Protein AF-A0A4R6CPP5-F1 (afdb_monomer_lite)

Organism: NCBI:txid47770

Sequence (104 aa):
MIRITTKSNEEYFSSDFTSLDDALGYISNLKPSDSFYVDDYFDKRAKIKKSEIKTIGLPAEEEVVNGGDIDRKLKAWPTVDTIDVNPNLIHINALRKSNKIINS

pLDDT: mean 71.39, std 24.84, range [35.28, 97.06]

Secondary structure (DSSP, 8-state):
-EEEEETT--EEEESS-SSHHHHHHHHHHS-TT-EEEEE-TTS-EEEEEGGGEEEEEPPP-----SSS--------PPPGGG----TT----------------

Foldseek 3Di:
DKWWAFPVRAIWADPPAPDLVRVCVVLVPFDQADWDWTAHPVRHIDIDGSVGTDDMGHDPPPPPPVDDDPPPPPPPPDDPVPDPCPVPPPDDDDDDDDDDDDDD

Radius of gyration: 19.12 Å; chains: 1; bounding box: 43×41×43 Å

Structure (mmCIF, N/CA/C/O backbone):
data_AF-A0A4R6CPP5-F1
#
_entry.id   AF-A0A4R6CPP5-F1
#
loop_
_atom_site.group_PDB
_atom_site.id
_atom_site.type_symbol
_atom_site.label_atom_id
_atom_site.label_alt_id
_atom_site.label_comp_id
_atom_site.label_asym_id
_atom_site.label_entity_id
_atom_site.label_seq_id
_atom_site.pdbx_PDB_ins_code
_atom_site.Cartn_x
_atom_site.Cartn_y
_atom_site.Cartn_z
_atom_site.occupancy
_atom_site.B_iso_or_equiv
_atom_site.auth_seq_id
_atom_site.auth_comp_id
_atom_site.auth_asym_id
_atom_site.auth_atom_id
_atom_site.pdbx_PDB_model_num
ATOM 1 N N . MET A 1 1 ? 7.916 -4.183 -6.717 1.00 87.06 1 MET A N 1
ATOM 2 C CA . MET A 1 1 ? 7.833 -3.953 -5.258 1.00 87.06 1 MET A CA 1
ATOM 3 C C . MET A 1 1 ? 7.102 -2.646 -5.026 1.00 87.06 1 MET A C 1
ATOM 5 O O . MET A 1 1 ? 7.403 -1.683 -5.718 1.00 87.06 1 MET A O 1
ATOM 9 N N . ILE A 1 2 ? 6.136 -2.619 -4.113 1.00 91.50 2 ILE A N 1
ATOM 10 C CA . ILE A 1 2 ? 5.358 -1.430 -3.746 1.00 91.50 2 ILE A CA 1
ATOM 11 C C . ILE A 1 2 ? 5.871 -0.905 -2.413 1.00 91.50 2 ILE A C 1
ATOM 13 O O . ILE A 1 2 ? 6.072 -1.689 -1.493 1.00 91.50 2 ILE A O 1
ATOM 17 N N . ARG A 1 3 ? 6.077 0.408 -2.308 1.00 94.19 3 ARG A N 1
ATOM 18 C CA . ARG A 1 3 ? 6.437 1.104 -1.071 1.00 94.19 3 ARG A CA 1
ATOM 19 C C . ARG A 1 3 ? 5.186 1.704 -0.440 1.00 94.19 3 ARG A C 1
ATOM 21 O O . ARG A 1 3 ? 4.383 2.347 -1.117 1.00 94.19 3 ARG A O 1
ATOM 28 N N . ILE A 1 4 ? 5.049 1.527 0.864 1.00 93.88 4 ILE A N 1
ATOM 29 C CA . ILE A 1 4 ? 3.971 2.067 1.686 1.00 93.88 4 ILE A CA 1
ATOM 30 C C . ILE A 1 4 ? 4.618 2.879 2.802 1.00 93.88 4 ILE A C 1
ATOM 32 O O . ILE A 1 4 ? 5.492 2.375 3.502 1.00 93.88 4 ILE A O 1
ATOM 36 N N . THR A 1 5 ? 4.195 4.130 2.977 1.00 94.31 5 THR A N 1
ATOM 37 C CA . THR A 1 5 ? 4.618 4.939 4.126 1.00 94.31 5 THR A CA 1
ATOM 38 C C . THR A 1 5 ? 3.467 5.123 5.093 1.00 94.31 5 THR A C 1
ATOM 40 O O . THR A 1 5 ? 2.318 5.321 4.679 1.00 94.31 5 THR A O 1
ATOM 43 N N . THR A 1 6 ? 3.757 5.064 6.387 1.00 94.44 6 THR A N 1
ATOM 44 C CA . THR A 1 6 ? 2.767 5.315 7.434 1.00 94.44 6 THR A CA 1
ATOM 45 C C . THR A 1 6 ? 2.744 6.783 7.851 1.00 94.44 6 THR A C 1
ATOM 47 O O . THR A 1 6 ? 3.615 7.590 7.517 1.00 94.44 6 THR A O 1
ATOM 50 N N . LYS A 1 7 ? 1.728 7.158 8.630 1.00 93.31 7 LYS A N 1
ATOM 51 C CA . LYS A 1 7 ? 1.620 8.483 9.259 1.00 93.31 7 LYS A CA 1
ATOM 52 C C . LYS A 1 7 ? 2.738 8.750 10.272 1.00 93.31 7 LYS A C 1
ATOM 54 O O . LYS A 1 7 ? 3.090 9.911 10.460 1.00 93.31 7 LYS A O 1
ATOM 59 N N . SER A 1 8 ? 3.315 7.701 10.867 1.00 93.25 8 SER A N 1
ATOM 60 C CA . SER A 1 8 ? 4.532 7.747 11.695 1.00 93.25 8 SER A CA 1
ATOM 61 C C . SER A 1 8 ? 5.821 7.911 10.874 1.00 93.25 8 SER A C 1
ATOM 63 O O . SER A 1 8 ? 6.891 8.036 11.459 1.00 93.25 8 SER A O 1
ATOM 65 N N . ASN A 1 9 ? 5.725 7.989 9.539 1.00 91.44 9 ASN A N 1
ATOM 66 C CA . ASN A 1 9 ? 6.845 8.014 8.593 1.00 91.44 9 ASN A CA 1
ATOM 67 C C . ASN A 1 9 ? 7.702 6.738 8.616 1.00 91.44 9 ASN A C 1
ATOM 69 O O . ASN A 1 9 ? 8.883 6.786 8.282 1.00 91.44 9 ASN A O 1
ATOM 73 N N . GLU A 1 10 ? 7.113 5.602 8.987 1.00 93.12 10 GLU A N 1
ATOM 74 C CA . GLU A 1 10 ? 7.742 4.299 8.781 1.00 93.12 10 GLU A CA 1
ATOM 75 C C . GLU A 1 10 ? 7.542 3.864 7.333 1.00 93.12 10 GLU A C 1
ATOM 77 O O . GLU A 1 10 ? 6.533 4.193 6.698 1.00 93.12 10 GLU A O 1
ATOM 82 N N . GLU A 1 11 ? 8.519 3.130 6.816 1.00 93.88 11 GLU A N 1
ATOM 83 C CA . GLU A 1 11 ? 8.520 2.636 5.449 1.00 93.88 11 GLU A CA 1
ATOM 84 C C . GLU A 1 11 ? 8.404 1.125 5.435 1.00 93.88 11 GLU A C 1
ATOM 86 O O . GLU A 1 11 ? 9.144 0.421 6.122 1.00 93.88 11 GLU A O 1
ATOM 91 N N . TYR A 1 12 ? 7.491 0.655 4.600 1.00 95.06 12 TYR A N 1
ATOM 92 C CA . TYR A 1 12 ? 7.263 -0.749 4.360 1.00 95.06 12 TYR A CA 1
ATOM 93 C C . TYR A 1 12 ? 7.209 -1.028 2.868 1.00 95.06 12 TYR A C 1
ATOM 95 O O . TYR A 1 12 ? 6.949 -0.148 2.042 1.00 95.06 12 TYR A O 1
ATOM 103 N N . PHE A 1 13 ? 7.420 -2.286 2.535 1.00 94.19 13 PHE A N 1
ATOM 104 C CA . PHE A 1 13 ? 7.499 -2.797 1.192 1.00 94.19 13 PHE A CA 1
ATOM 105 C C . PHE A 1 13 ? 6.584 -4.008 1.064 1.00 94.19 13 PHE A C 1
ATOM 107 O O . PHE A 1 13 ? 6.359 -4.758 2.010 1.00 94.19 13 PHE A O 1
ATOM 114 N N . SER A 1 14 ? 6.007 -4.182 -0.115 1.00 92.94 14 SER A N 1
ATOM 115 C CA . SER A 1 14 ? 5.228 -5.367 -0.438 1.00 92.94 14 SER A CA 1
ATOM 116 C C . SER A 1 14 ? 5.581 -5.840 -1.838 1.00 92.94 14 SER A C 1
ATOM 118 O O . SER A 1 14 ? 5.577 -5.071 -2.809 1.00 92.94 14 SER A O 1
ATOM 120 N N . SER A 1 15 ? 5.924 -7.118 -1.928 1.00 90.75 15 SER A N 1
ATOM 121 C CA . SER A 1 15 ? 6.110 -7.855 -3.175 1.00 90.75 15 SER A CA 1
ATOM 122 C C . SER A 1 15 ? 4.842 -8.603 -3.604 1.00 90.75 15 SER A C 1
ATOM 124 O O . SER A 1 15 ? 4.815 -9.129 -4.713 1.00 90.75 15 SER A O 1
ATOM 126 N N . ASP A 1 16 ? 3.788 -8.589 -2.778 1.00 90.81 16 ASP A N 1
ATOM 127 C CA . ASP A 1 16 ? 2.523 -9.292 -3.032 1.00 90.81 16 ASP A CA 1
ATOM 128 C C . ASP A 1 16 ? 1.717 -8.671 -4.185 1.00 90.81 16 ASP A C 1
ATOM 130 O O . ASP A 1 16 ? 0.879 -9.340 -4.787 1.00 90.81 16 ASP A O 1
ATOM 134 N N . PHE A 1 17 ? 1.964 -7.398 -4.507 1.00 90.75 17 PHE A N 1
ATOM 135 C CA . PHE A 1 17 ? 1.254 -6.683 -5.567 1.00 90.75 17 PHE A CA 1
ATOM 136 C C . PHE A 1 17 ? 2.011 -6.714 -6.892 1.00 90.75 17 PHE A C 1
ATOM 138 O O . PHE A 1 17 ? 3.209 -6.418 -6.963 1.00 90.75 17 PHE A O 1
ATOM 145 N N . THR A 1 18 ? 1.274 -6.995 -7.966 1.00 89.06 18 THR A N 1
ATOM 146 C CA . THR A 1 18 ? 1.821 -7.083 -9.329 1.00 89.06 18 THR A CA 1
ATOM 147 C C . THR A 1 18 ? 2.096 -5.710 -9.945 1.00 89.06 18 THR A C 1
ATOM 149 O O . THR A 1 18 ? 3.002 -5.561 -10.765 1.00 89.06 18 THR A O 1
ATOM 152 N N . SER A 1 19 ? 1.337 -4.692 -9.535 1.00 88.00 19 SER A N 1
ATOM 153 C CA . SER A 1 19 ? 1.448 -3.313 -10.010 1.00 88.00 19 SER A CA 1
ATOM 154 C C . SER A 1 19 ? 1.011 -2.313 -8.935 1.00 88.00 19 SER A C 1
ATOM 156 O O . SER A 1 19 ? 0.466 -2.681 -7.891 1.00 88.00 19 SER A O 1
ATOM 158 N N . LEU A 1 20 ? 1.246 -1.022 -9.188 1.00 90.12 20 LEU A N 1
ATOM 159 C CA . LEU A 1 20 ? 0.739 0.036 -8.314 1.00 90.12 20 LEU A CA 1
ATOM 160 C C . LEU A 1 20 ? -0.798 0.085 -8.322 1.00 90.12 20 LEU A C 1
ATOM 162 O O . LEU A 1 20 ? -1.397 0.263 -7.265 1.00 90.12 20 LEU A O 1
ATOM 166 N N . ASP A 1 21 ? -1.430 -0.123 -9.478 1.00 90.94 21 ASP A N 1
ATOM 167 C CA . ASP A 1 21 ? -2.892 -0.119 -9.605 1.00 90.94 21 ASP A CA 1
ATOM 168 C C . ASP A 1 21 ? -3.537 -1.268 -8.821 1.00 90.94 21 ASP A C 1
ATOM 170 O O . ASP A 1 21 ? -4.569 -1.075 -8.180 1.00 90.94 21 ASP A O 1
ATOM 174 N N . ASP A 1 22 ? -2.897 -2.439 -8.811 1.00 92.69 22 ASP A N 1
ATOM 175 C CA . ASP A 1 22 ? -3.300 -3.600 -8.013 1.00 92.69 22 ASP A CA 1
ATOM 176 C C . ASP A 1 22 ? -3.271 -3.273 -6.508 1.00 92.69 22 ASP A C 1
ATOM 178 O O . ASP A 1 22 ? -4.268 -3.432 -5.797 1.00 92.69 22 ASP A O 1
ATOM 182 N N . ALA A 1 23 ? -2.172 -2.675 -6.033 1.00 92.25 23 ALA A N 1
ATOM 183 C CA . ALA A 1 23 ? -2.037 -2.243 -4.642 1.00 92.25 23 ALA A CA 1
ATOM 184 C C . ALA A 1 23 ? -3.067 -1.174 -4.244 1.00 92.25 23 ALA A C 1
ATOM 186 O O . ALA A 1 23 ? -3.691 -1.266 -3.183 1.00 92.25 23 ALA A O 1
ATOM 187 N N . LEU A 1 24 ? -3.268 -0.161 -5.092 1.00 93.00 24 LEU A N 1
ATOM 188 C CA . LEU A 1 24 ? -4.260 0.889 -4.863 1.00 93.00 24 LEU A CA 1
ATOM 189 C C . LEU A 1 24 ? -5.680 0.313 -4.850 1.00 93.00 24 LEU A C 1
ATOM 191 O O . LEU A 1 24 ? -6.460 0.639 -3.953 1.00 93.00 24 LEU A O 1
ATOM 195 N N . GLY A 1 25 ? -5.999 -0.580 -5.789 1.00 94.19 25 GLY A N 1
ATOM 196 C CA . GLY A 1 25 ? -7.276 -1.282 -5.862 1.00 94.19 25 GLY A CA 1
ATOM 197 C C . GLY A 1 25 ? -7.548 -2.097 -4.601 1.00 94.19 25 GLY A C 1
ATOM 198 O O . GLY A 1 25 ? -8.593 -1.922 -3.968 1.00 94.19 25 GLY A O 1
ATOM 199 N N . TYR A 1 26 ? -6.590 -2.915 -4.167 1.00 95.00 26 TYR A N 1
ATOM 200 C CA . TYR A 1 26 ? -6.700 -3.692 -2.932 1.00 95.00 26 TYR A CA 1
ATOM 201 C C . TYR A 1 26 ? -6.915 -2.793 -1.705 1.00 95.00 26 TYR A C 1
ATOM 203 O O . TYR A 1 26 ? -7.895 -2.952 -0.973 1.00 95.00 26 TYR A O 1
ATOM 211 N N . ILE A 1 27 ? -6.053 -1.791 -1.505 1.00 94.19 27 ILE A N 1
ATOM 212 C C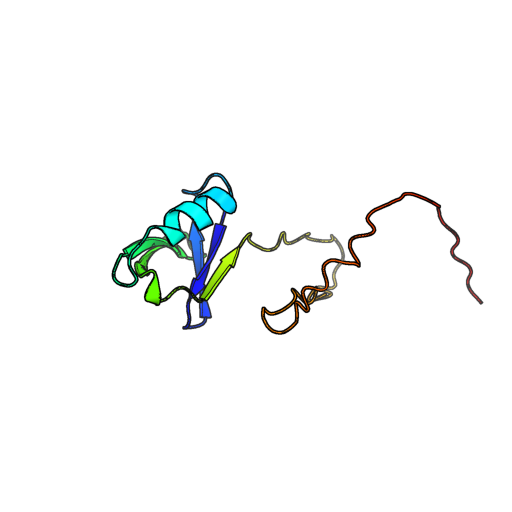A . ILE A 1 27 ? -6.111 -0.916 -0.326 1.00 94.19 27 ILE A CA 1
ATOM 213 C C . ILE A 1 27 ? -7.382 -0.056 -0.329 1.00 94.19 27 ILE A C 1
ATOM 215 O O . ILE A 1 27 ? -7.949 0.216 0.736 1.00 94.19 27 ILE A O 1
ATOM 219 N N . SER A 1 28 ? -7.888 0.347 -1.499 1.00 93.75 28 SER A N 1
ATOM 220 C CA . SER A 1 28 ? -9.140 1.107 -1.610 1.00 93.75 28 SER A CA 1
ATOM 221 C C . SER A 1 28 ? -10.340 0.342 -1.037 1.00 93.75 28 SER A C 1
ATOM 223 O O . SER A 1 28 ? -11.164 0.953 -0.354 1.00 93.75 28 SER A O 1
ATOM 225 N N . ASN A 1 29 ? -10.359 -0.988 -1.183 1.00 95.38 29 ASN A N 1
ATOM 226 C CA . ASN A 1 29 ? -11.438 -1.867 -0.723 1.00 95.38 29 ASN A CA 1
ATOM 227 C C . ASN A 1 29 ? -11.375 -2.226 0.772 1.00 95.38 29 ASN A C 1
ATOM 229 O O . ASN A 1 29 ? -12.356 -2.717 1.327 1.00 95.38 29 ASN A O 1
ATOM 233 N N . LEU A 1 30 ? -10.253 -1.967 1.448 1.00 94.00 30 LEU A N 1
ATOM 234 C CA . LEU A 1 30 ? -10.116 -2.210 2.886 1.00 94.00 30 LEU A CA 1
ATOM 235 C C . LEU A 1 30 ? -10.897 -1.176 3.719 1.00 94.00 30 LEU A C 1
ATOM 237 O O . LEU A 1 30 ? -10.953 0.013 3.386 1.00 94.00 30 LEU A O 1
ATOM 241 N N . LYS A 1 31 ? -11.448 -1.586 4.862 1.00 96.81 31 LYS A N 1
ATOM 242 C CA . LYS A 1 31 ? -11.958 -0.651 5.877 1.00 96.81 31 LYS A CA 1
ATOM 243 C C . LYS A 1 31 ? -10.786 -0.016 6.634 1.00 96.81 31 LYS A C 1
ATOM 245 O O . LYS A 1 31 ? -9.721 -0.622 6.725 1.00 96.81 31 LYS A O 1
ATOM 250 N N . PRO A 1 32 ? -10.948 1.174 7.245 1.00 95.00 32 PRO A N 1
ATOM 251 C CA . PRO A 1 32 ? -9.873 1.808 8.017 1.00 95.00 32 PRO A CA 1
ATOM 252 C C . PRO A 1 32 ? -9.288 0.924 9.132 1.00 95.00 32 PRO A C 1
ATOM 254 O O . PRO A 1 32 ? -8.097 1.013 9.413 1.00 95.00 32 PRO A O 1
ATOM 257 N N . SER A 1 33 ? -10.115 0.068 9.743 1.00 95.44 33 SER A N 1
ATOM 258 C CA . SER A 1 33 ? -9.723 -0.879 10.794 1.00 95.44 33 SER A CA 1
ATOM 259 C C . SER A 1 33 ? -8.99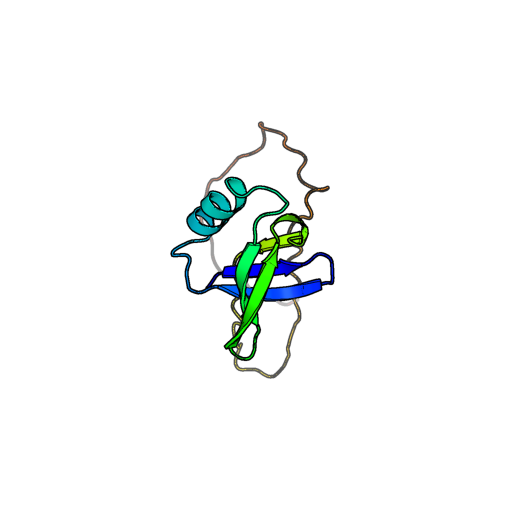8 -2.123 10.284 1.00 95.44 33 SER A C 1
ATOM 261 O O . SER A 1 33 ? -8.381 -2.824 11.088 1.00 95.44 33 SER A O 1
ATOM 263 N N . ASP A 1 34 ? -9.104 -2.426 8.990 1.00 96.81 34 ASP A N 1
ATOM 264 C CA . ASP A 1 34 ? -8.550 -3.650 8.425 1.00 96.81 34 ASP A CA 1
ATOM 265 C C . ASP A 1 34 ? -7.030 -3.558 8.373 1.00 96.81 34 ASP A C 1
ATOM 267 O O . ASP A 1 34 ? -6.451 -2.487 8.164 1.00 96.81 34 ASP A O 1
ATOM 271 N N . SER A 1 35 ? -6.385 -4.700 8.591 1.00 96.06 35 SER A N 1
ATOM 272 C CA . SER A 1 35 ? -4.933 -4.819 8.616 1.00 96.06 35 SER A CA 1
ATOM 273 C C . SER A 1 35 ? -4.448 -5.822 7.588 1.00 96.06 35 SER A C 1
ATOM 275 O O . SER A 1 35 ? -5.112 -6.826 7.337 1.00 96.06 35 SER A O 1
ATOM 277 N N . PHE A 1 36 ? -3.252 -5.593 7.071 1.00 94.44 36 PHE A N 1
ATOM 278 C CA . PHE A 1 36 ? -2.577 -6.482 6.137 1.00 94.44 36 PHE A CA 1
ATOM 279 C C . PHE A 1 36 ? -1.084 -6.531 6.459 1.00 94.44 36 PHE A C 1
ATOM 281 O O . PHE A 1 36 ? -0.590 -5.774 7.301 1.00 94.44 36 PHE A O 1
ATOM 288 N N . TYR A 1 37 ? -0.399 -7.491 5.847 1.00 94.81 37 TYR A N 1
ATOM 289 C CA . TYR A 1 37 ? 1.020 -7.704 6.068 1.00 94.81 37 TYR A CA 1
ATOM 290 C C . TYR A 1 37 ? 1.847 -6.983 5.014 1.00 94.81 37 TYR A C 1
ATOM 292 O O . TYR A 1 37 ? 1.458 -6.910 3.852 1.00 94.81 37 TYR A O 1
ATOM 300 N N . VAL A 1 38 ? 2.976 -6.463 5.464 1.00 94.94 38 VAL A N 1
ATOM 301 C CA . VAL A 1 38 ? 4.011 -5.801 4.676 1.00 94.94 38 VAL A CA 1
ATOM 302 C C . VAL A 1 38 ? 5.354 -6.157 5.301 1.00 94.94 38 VAL A C 1
ATOM 304 O O . VAL A 1 38 ? 5.387 -6.612 6.443 1.00 94.94 38 VAL A O 1
ATOM 307 N N . ASP A 1 39 ? 6.446 -5.918 4.600 1.00 94.25 39 ASP A N 1
ATOM 308 C CA . ASP A 1 39 ? 7.792 -6.150 5.111 1.00 94.25 39 ASP A CA 1
ATOM 309 C C . ASP A 1 39 ? 8.511 -4.813 5.310 1.00 94.25 39 ASP A C 1
ATOM 311 O O . ASP A 1 39 ? 8.232 -3.839 4.614 1.00 94.25 39 ASP A O 1
ATOM 315 N N . ASP A 1 40 ? 9.391 -4.711 6.301 1.00 90.69 40 ASP A N 1
ATOM 316 C CA . ASP A 1 40 ? 10.297 -3.565 6.407 1.00 90.69 40 ASP A CA 1
ATOM 317 C C . ASP A 1 40 ? 11.489 -3.712 5.441 1.00 90.69 40 ASP A C 1
ATOM 319 O O . ASP A 1 40 ? 11.582 -4.658 4.661 1.00 90.69 40 ASP A O 1
ATOM 323 N N . TYR A 1 41 ? 12.424 -2.762 5.481 1.00 83.62 41 TYR A N 1
ATOM 324 C CA . TYR A 1 41 ? 13.634 -2.806 4.650 1.00 83.62 41 TYR A CA 1
ATOM 325 C C . TYR A 1 41 ? 14.531 -4.035 4.915 1.00 83.62 41 TYR A C 1
ATOM 327 O O . TYR A 1 41 ? 15.353 -4.394 4.078 1.00 83.62 41 TYR A O 1
ATOM 335 N N . PHE A 1 42 ? 14.403 -4.668 6.083 1.00 85.69 42 PHE A N 1
ATOM 336 C CA . PHE A 1 42 ? 15.182 -5.834 6.499 1.00 85.69 42 PHE A CA 1
ATOM 337 C C . PHE A 1 42 ? 14.399 -7.146 6.334 1.00 85.69 42 PHE A C 1
ATOM 339 O O . PHE A 1 42 ? 14.705 -8.124 7.022 1.00 85.69 42 PHE A O 1
ATOM 346 N N . ASP A 1 43 ? 13.377 -7.156 5.472 1.00 84.62 43 ASP A N 1
ATOM 347 C CA . ASP A 1 43 ? 12.476 -8.286 5.225 1.00 84.62 43 ASP A CA 1
ATOM 348 C C . ASP A 1 43 ? 11.774 -8.802 6.498 1.00 84.62 43 ASP A C 1
ATOM 350 O O . ASP A 1 43 ? 11.397 -9.975 6.606 1.00 84.62 43 ASP A O 1
ATOM 354 N N . LYS A 1 44 ? 11.590 -7.939 7.509 1.00 89.50 44 LYS A N 1
ATOM 355 C CA . LYS A 1 44 ? 10.809 -8.292 8.696 1.00 89.50 44 LYS A CA 1
ATOM 356 C C . LYS A 1 44 ? 9.348 -7.983 8.459 1.00 89.50 44 LYS A C 1
ATOM 358 O O . LYS A 1 44 ? 8.945 -6.833 8.286 1.00 89.50 44 LYS A O 1
ATOM 363 N N . ARG A 1 45 ? 8.542 -9.030 8.579 1.00 93.88 45 ARG A N 1
ATOM 364 C CA . ARG A 1 45 ? 7.098 -8.946 8.423 1.00 93.88 45 ARG A CA 1
ATOM 365 C C . ARG A 1 45 ? 6.455 -8.111 9.529 1.00 93.88 45 ARG A C 1
ATOM 367 O O . ARG A 1 45 ? 6.511 -8.459 10.709 1.00 93.88 45 ARG A O 1
ATOM 374 N N . ALA A 1 46 ? 5.768 -7.055 9.124 1.00 93.56 46 ALA A N 1
ATOM 375 C CA . ALA A 1 46 ? 4.964 -6.176 9.951 1.00 93.56 46 ALA A CA 1
ATOM 376 C C . ALA A 1 46 ? 3.484 -6.259 9.554 1.00 93.56 46 ALA A C 1
ATOM 378 O O . ALA A 1 46 ? 3.118 -6.659 8.447 1.00 93.56 46 ALA A O 1
ATOM 379 N N . LYS A 1 47 ? 2.606 -5.893 10.487 1.00 95.88 47 LYS A N 1
ATOM 380 C CA . LYS A 1 47 ? 1.162 -5.809 10.260 1.00 95.88 47 LYS A CA 1
ATOM 381 C C . LYS A 1 47 ? 0.725 -4.368 10.465 1.00 95.88 47 LYS A C 1
ATOM 383 O O . LYS A 1 47 ? 0.856 -3.862 11.575 1.00 95.88 47 LYS A O 1
ATOM 388 N N . ILE A 1 48 ? 0.171 -3.750 9.425 1.00 95.88 48 ILE A N 1
ATOM 389 C CA . ILE A 1 48 ? -0.278 -2.352 9.451 1.00 95.88 48 ILE A CA 1
ATOM 390 C C . ILE A 1 48 ? -1.763 -2.251 9.102 1.00 95.88 48 ILE A C 1
ATOM 392 O O . ILE A 1 48 ? -2.289 -3.071 8.344 1.00 95.88 48 ILE A O 1
ATOM 396 N N . LYS A 1 49 ? -2.460 -1.256 9.656 1.00 97.06 49 LYS A N 1
ATOM 397 C CA . LYS A 1 49 ? -3.853 -0.932 9.317 1.00 97.06 49 LYS A CA 1
ATOM 398 C C . LYS A 1 49 ? -3.928 0.039 8.149 1.00 97.06 49 LYS A C 1
ATOM 400 O O . LYS A 1 49 ? -3.089 0.929 8.015 1.00 97.06 49 LYS A O 1
ATOM 405 N N . LYS A 1 50 ? -5.022 -0.014 7.381 1.00 96.38 50 LYS A N 1
ATOM 406 C CA . LYS A 1 50 ? -5.313 1.012 6.360 1.00 96.38 50 LYS A CA 1
ATOM 407 C C . LYS A 1 50 ? -5.280 2.425 6.947 1.00 96.38 50 LYS A C 1
ATOM 409 O O . LYS A 1 50 ? -4.765 3.338 6.311 1.00 96.38 50 LYS A O 1
ATOM 414 N N . SER A 1 51 ? -5.800 2.619 8.162 1.00 96.44 51 SER A N 1
ATOM 415 C CA . SER A 1 51 ? -5.816 3.929 8.826 1.00 96.44 51 SER A CA 1
ATOM 416 C C . SER A 1 51 ? -4.429 4.522 9.091 1.00 96.44 51 SER A C 1
ATOM 418 O O . SER A 1 51 ? -4.332 5.727 9.331 1.00 96.44 51 SER A O 1
ATOM 420 N N . GLU A 1 52 ? -3.382 3.697 9.092 1.00 96.88 52 GLU A N 1
ATOM 421 C CA . GLU A 1 52 ? -1.999 4.105 9.351 1.00 96.88 52 GLU A CA 1
ATOM 422 C C . GLU A 1 52 ? -1.282 4.551 8.076 1.00 96.88 52 GLU A C 1
ATOM 424 O O . GLU A 1 52 ? -0.296 5.275 8.172 1.00 96.88 52 GLU A O 1
ATOM 429 N N . ILE A 1 53 ? -1.795 4.188 6.895 1.00 94.12 53 ILE A N 1
ATOM 430 C CA . ILE A 1 53 ? -1.196 4.537 5.606 1.00 94.12 53 ILE A CA 1
ATOM 431 C C . ILE A 1 53 ? -1.257 6.050 5.385 1.00 94.12 53 ILE A C 1
ATOM 433 O O . ILE A 1 53 ? -2.285 6.702 5.595 1.00 94.12 53 ILE A O 1
ATOM 437 N N . LYS A 1 54 ? -0.133 6.593 4.924 1.00 94.31 54 LYS A N 1
ATOM 438 C CA . LYS A 1 54 ? 0.030 7.967 4.457 1.00 94.31 54 LYS A CA 1
ATOM 439 C C . LYS A 1 54 ? 0.198 8.008 2.942 1.00 94.31 54 LYS A C 1
ATOM 441 O O . LYS A 1 54 ? -0.533 8.744 2.288 1.00 94.31 54 LYS A O 1
ATOM 446 N N . THR A 1 55 ? 1.114 7.217 2.379 1.00 92.44 55 THR A N 1
ATOM 447 C CA . THR A 1 55 ? 1.311 7.122 0.922 1.00 92.44 55 THR A CA 1
ATOM 448 C C . THR A 1 55 ? 1.537 5.686 0.464 1.00 92.44 55 THR A C 1
ATOM 450 O O . THR A 1 55 ? 1.992 4.839 1.231 1.00 92.44 55 THR A O 1
ATOM 453 N N . ILE A 1 56 ? 1.219 5.429 -0.805 1.00 92.75 56 ILE A N 1
ATOM 454 C CA . ILE A 1 56 ? 1.490 4.179 -1.523 1.00 92.75 56 ILE A CA 1
ATOM 455 C C . ILE A 1 56 ? 2.141 4.582 -2.844 1.00 92.75 56 ILE A C 1
ATOM 457 O O . ILE A 1 56 ? 1.681 5.525 -3.489 1.00 92.75 56 ILE A O 1
ATOM 461 N N . GLY A 1 57 ? 3.207 3.903 -3.245 1.00 91.50 57 GLY A N 1
ATOM 462 C CA . 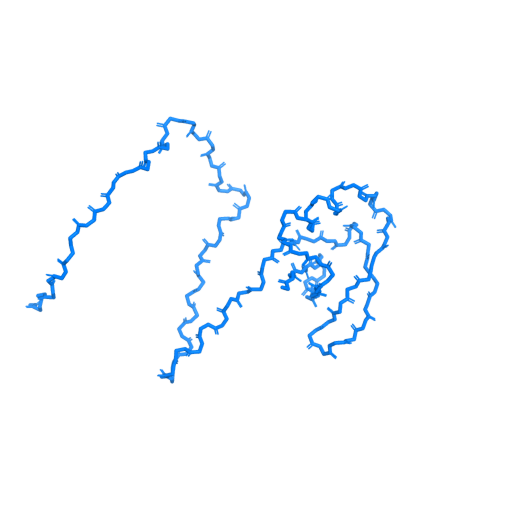GLY A 1 57 ? 3.910 4.224 -4.479 1.00 91.50 57 GLY A CA 1
ATOM 463 C C . GLY A 1 57 ? 4.922 3.164 -4.878 1.00 91.50 57 GLY A C 1
ATOM 464 O O . GLY A 1 57 ? 5.039 2.113 -4.252 1.00 91.50 57 GLY A O 1
ATOM 465 N N . LEU A 1 58 ? 5.674 3.452 -5.932 1.00 87.88 58 LEU A N 1
ATOM 466 C CA . LEU A 1 58 ? 6.847 2.664 -6.290 1.00 87.88 58 LEU A CA 1
ATOM 467 C C . LEU A 1 58 ? 8.041 3.118 -5.430 1.00 87.88 58 LEU A C 1
ATOM 469 O O . LEU A 1 58 ? 8.132 4.309 -5.105 1.00 87.88 58 LEU A O 1
ATOM 473 N N . PRO A 1 59 ? 8.950 2.210 -5.029 1.00 81.12 59 PRO A N 1
ATOM 474 C CA . PRO A 1 59 ? 10.238 2.622 -4.492 1.00 81.12 59 PRO A CA 1
ATOM 475 C C . PRO A 1 59 ? 10.937 3.487 -5.545 1.00 81.12 59 PRO A C 1
ATOM 477 O O . PRO A 1 59 ? 10.794 3.248 -6.745 1.00 81.12 59 PRO A O 1
ATOM 480 N N . ALA A 1 60 ? 11.655 4.519 -5.105 1.00 70.56 60 ALA A N 1
ATOM 481 C CA . ALA A 1 60 ? 12.504 5.256 -6.027 1.00 70.56 60 ALA A CA 1
ATOM 482 C C . ALA A 1 60 ? 13.540 4.272 -6.584 1.00 70.56 60 ALA A C 1
ATOM 484 O O . ALA A 1 60 ? 14.179 3.560 -5.810 1.00 70.56 60 ALA A O 1
ATOM 485 N N . GLU A 1 61 ? 13.677 4.207 -7.907 1.00 54.50 61 GLU A N 1
ATOM 486 C CA . GLU A 1 61 ? 14.828 3.546 -8.510 1.00 54.50 61 GLU A CA 1
ATOM 487 C C . GLU A 1 61 ? 16.065 4.340 -8.076 1.00 54.50 61 GLU A C 1
ATOM 489 O O . GLU A 1 61 ? 16.236 5.500 -8.457 1.00 54.50 61 GLU A O 1
ATOM 494 N N . GLU A 1 62 ? 16.901 3.752 -7.220 1.00 43.88 62 GLU A N 1
ATOM 495 C CA . GLU A 1 62 ? 18.263 4.239 -7.040 1.00 43.88 62 GLU A CA 1
ATOM 496 C C . GLU A 1 62 ? 19.022 3.909 -8.327 1.00 43.88 62 GLU A C 1
ATOM 498 O O . GLU A 1 62 ? 19.606 2.835 -8.473 1.00 43.88 62 GLU A O 1
ATOM 503 N N . GLU A 1 63 ? 19.002 4.823 -9.299 1.00 37.19 63 GLU A N 1
ATOM 504 C CA . GLU A 1 63 ? 20.058 4.840 -10.305 1.00 37.19 63 GLU A CA 1
ATOM 505 C C . GLU A 1 63 ? 21.361 5.132 -9.560 1.00 37.19 63 GLU A C 1
ATOM 507 O O . GLU A 1 63 ? 21.674 6.277 -9.227 1.00 37.19 63 GLU A O 1
ATOM 512 N N . VAL A 1 64 ? 22.131 4.082 -9.274 1.00 39.56 64 VAL A N 1
ATOM 513 C CA . VAL A 1 64 ? 23.537 4.225 -8.907 1.00 39.56 64 VAL A CA 1
ATOM 514 C C . VAL A 1 64 ? 24.248 4.752 -10.149 1.00 39.56 64 VAL A C 1
ATOM 516 O O . VAL A 1 64 ? 24.764 3.998 -10.975 1.00 39.56 64 VAL A O 1
ATOM 519 N N . VAL A 1 65 ? 24.245 6.074 -10.312 1.00 40.47 65 VAL A N 1
ATOM 520 C CA . VAL A 1 65 ? 25.132 6.741 -11.256 1.00 40.47 65 VAL A CA 1
ATOM 521 C C . VAL A 1 65 ? 26.535 6.508 -10.713 1.00 40.47 65 VAL A C 1
ATOM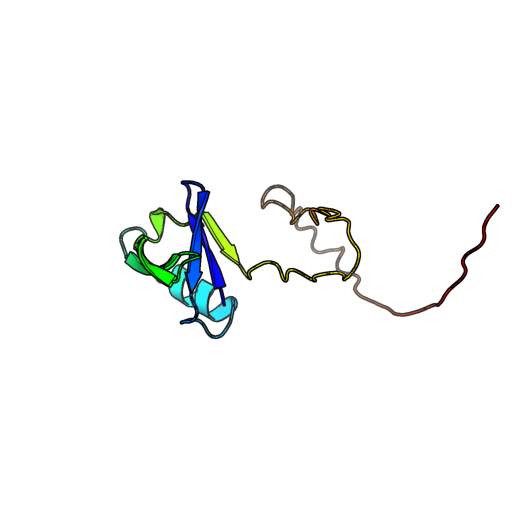 523 O O . VAL A 1 65 ? 26.935 7.072 -9.697 1.00 40.47 65 VAL A O 1
ATOM 526 N N . ASN 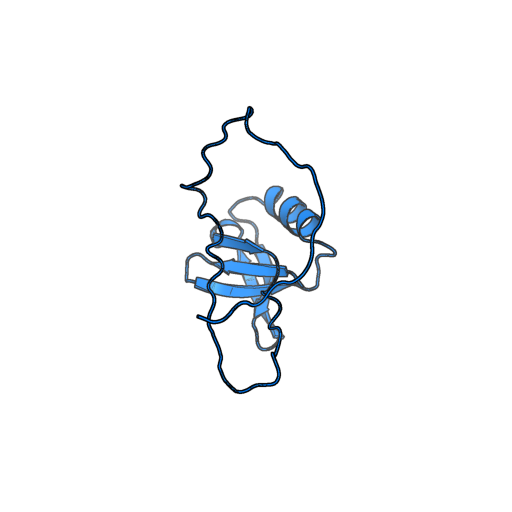A 1 66 ? 27.249 5.584 -11.349 1.00 41.00 66 ASN A N 1
ATOM 527 C CA . ASN A 1 66 ? 28.624 5.226 -11.034 1.00 41.00 66 ASN A CA 1
ATOM 528 C C . ASN A 1 66 ? 29.500 6.488 -11.159 1.00 41.00 66 ASN A C 1
ATOM 530 O O . ASN A 1 66 ? 29.944 6.835 -12.252 1.00 41.00 66 ASN A O 1
ATOM 534 N N . GLY A 1 67 ? 29.677 7.224 -10.058 1.00 42.12 67 GLY A N 1
ATOM 535 C CA . GLY A 1 67 ? 30.349 8.520 -10.095 1.00 42.12 67 GLY A CA 1
ATOM 536 C C . GLY A 1 67 ? 30.077 9.430 -8.901 1.00 42.12 67 GLY A C 1
ATOM 537 O O . GLY A 1 67 ? 29.720 10.579 -9.102 1.00 42.12 67 GLY A O 1
ATOM 538 N N . GLY A 1 68 ? 30.259 8.936 -7.675 1.00 45.16 68 GLY A N 1
ATOM 539 C CA . GLY A 1 68 ? 30.834 9.736 -6.583 1.00 45.16 68 GLY A CA 1
ATOM 540 C C . GLY A 1 68 ? 30.106 10.970 -6.032 1.00 45.16 68 GLY A C 1
ATOM 541 O O . GLY A 1 68 ? 30.653 11.543 -5.103 1.00 45.16 68 GLY A O 1
ATOM 542 N N . ASP A 1 69 ? 28.917 11.353 -6.497 1.00 41.16 69 ASP A N 1
ATOM 543 C CA . ASP A 1 69 ? 28.133 12.440 -5.896 1.00 41.16 69 ASP A CA 1
ATOM 544 C C . ASP A 1 69 ? 26.644 12.076 -5.882 1.00 41.16 69 ASP A C 1
ATOM 546 O O . ASP A 1 69 ? 25.992 11.956 -6.921 1.00 41.16 69 ASP A O 1
ATOM 550 N N . ILE A 1 70 ? 26.091 11.890 -4.679 1.00 48.94 70 ILE A N 1
ATOM 551 C CA . ILE A 1 70 ? 24.650 11.711 -4.474 1.00 48.94 70 ILE A CA 1
ATOM 552 C C . ILE A 1 70 ? 24.004 13.088 -4.627 1.00 48.94 70 ILE A C 1
ATOM 554 O O . ILE A 1 70 ? 23.708 13.780 -3.651 1.00 48.94 70 ILE A O 1
ATOM 558 N N . ASP A 1 71 ? 23.803 13.505 -5.872 1.00 42.09 71 ASP A N 1
ATOM 559 C CA . ASP A 1 71 ? 23.029 14.693 -6.193 1.00 42.09 71 ASP A CA 1
ATOM 560 C C . ASP A 1 71 ? 21.554 14.344 -5.948 1.00 42.09 71 ASP A C 1
ATOM 562 O O . ASP A 1 71 ? 20.863 13.785 -6.803 1.00 42.09 71 ASP A O 1
ATOM 566 N N . ARG A 1 72 ? 21.091 14.578 -4.711 1.00 46.00 72 ARG A N 1
ATOM 567 C CA . ARG A 1 72 ? 19.716 14.343 -4.249 1.00 46.00 72 ARG A CA 1
ATOM 568 C C . ARG A 1 72 ? 18.782 15.315 -4.976 1.00 46.00 72 ARG A C 1
ATOM 570 O O . ARG A 1 72 ? 18.232 16.241 -4.383 1.00 46.00 72 ARG A O 1
ATOM 577 N N . LYS A 1 73 ? 18.570 15.097 -6.274 1.00 43.62 73 LYS A N 1
ATOM 578 C CA . LYS A 1 73 ? 17.491 15.712 -7.037 1.00 43.62 73 LYS A CA 1
ATOM 579 C C . LYS A 1 73 ? 16.203 15.078 -6.546 1.00 43.62 73 LYS A C 1
ATOM 581 O O . LYS A 1 73 ? 15.686 14.129 -7.129 1.00 43.62 73 LYS A O 1
ATOM 586 N N . LEU A 1 74 ? 15.690 15.626 -5.444 1.00 42.91 74 LEU A N 1
ATOM 587 C CA . LEU A 1 74 ? 14.267 15.637 -5.155 1.00 42.91 74 LEU A CA 1
ATOM 588 C C . LEU A 1 74 ? 13.582 16.176 -6.414 1.00 42.91 74 LEU A C 1
ATOM 590 O O . LEU A 1 74 ? 13.397 17.380 -6.576 1.00 42.91 74 LEU A O 1
ATOM 594 N N . LYS A 1 75 ? 13.219 15.281 -7.337 1.00 41.44 75 LYS A N 1
ATOM 595 C CA . LYS A 1 75 ? 12.098 15.532 -8.231 1.00 41.44 75 LYS A CA 1
ATOM 596 C C . LYS A 1 75 ? 10.974 15.861 -7.263 1.00 41.44 75 LYS A C 1
ATOM 598 O O . LYS A 1 75 ? 10.594 15.007 -6.470 1.00 41.44 75 LYS A O 1
ATOM 603 N N . ALA A 1 76 ? 10.559 17.118 -7.209 1.00 44.88 76 ALA A N 1
ATOM 604 C CA . ALA A 1 76 ? 9.401 17.511 -6.439 1.00 44.88 76 ALA A CA 1
ATOM 605 C C . ALA A 1 76 ? 8.226 16.717 -7.017 1.00 44.88 76 ALA A C 1
ATOM 607 O O . ALA A 1 76 ? 7.745 17.014 -8.110 1.00 44.88 76 ALA A O 1
ATOM 608 N N . TRP A 1 77 ? 7.842 15.631 -6.349 1.00 48.66 77 TRP A N 1
ATOM 609 C CA . TRP A 1 77 ? 6.561 15.001 -6.619 1.00 48.66 77 TRP A CA 1
ATOM 610 C C . TRP A 1 77 ? 5.522 16.044 -6.212 1.00 48.66 77 TRP A C 1
ATOM 612 O O . TRP A 1 77 ? 5.644 16.583 -5.106 1.00 48.66 77 TRP A O 1
ATOM 622 N N . PRO A 1 78 ? 4.558 16.394 -7.078 1.00 43.41 78 PRO A N 1
ATOM 623 C CA . PRO A 1 78 ? 3.534 17.349 -6.700 1.00 43.41 78 PRO A CA 1
ATOM 624 C C . PRO A 1 78 ? 2.812 16.790 -5.473 1.00 43.41 78 PRO A C 1
ATOM 626 O O . PRO A 1 78 ? 2.239 15.700 -5.507 1.00 43.41 78 PRO A O 1
ATOM 629 N N . THR A 1 79 ? 2.904 17.502 -4.352 1.00 47.78 79 THR A N 1
ATOM 630 C CA . THR A 1 79 ? 2.042 17.243 -3.203 1.00 47.78 79 THR A CA 1
ATOM 631 C C . THR A 1 79 ? 0.605 17.528 -3.629 1.00 47.78 79 THR A C 1
ATOM 633 O O . THR A 1 79 ? 0.363 18.381 -4.486 1.00 47.78 79 THR A O 1
ATOM 636 N N . VAL A 1 80 ? -0.349 16.799 -3.050 1.00 47.19 80 VAL A N 1
ATOM 637 C CA . VAL A 1 80 ? -1.779 16.817 -3.423 1.00 47.19 80 VAL A CA 1
ATOM 638 C C . VAL A 1 80 ? -2.379 18.236 -3.454 1.00 47.19 80 VAL A C 1
ATOM 640 O O . VAL A 1 80 ? -3.322 18.480 -4.196 1.00 47.19 80 VAL A O 1
ATOM 643 N N . ASP A 1 81 ? -1.764 19.197 -2.765 1.00 45.41 81 ASP A N 1
ATOM 644 C CA . ASP A 1 81 ? -2.159 20.611 -2.748 1.00 45.41 81 ASP A CA 1
ATOM 645 C C . ASP A 1 81 ? -1.780 21.417 -4.013 1.00 45.41 81 ASP A C 1
ATOM 647 O O . ASP A 1 81 ? -2.130 22.590 -4.108 1.00 45.41 81 ASP A O 1
ATOM 651 N N . THR A 1 82 ? -1.061 20.839 -4.986 1.00 44.59 82 THR A N 1
ATOM 652 C CA . THR A 1 82 ? -0.547 21.571 -6.173 1.00 44.59 82 THR A CA 1
ATOM 653 C C . THR A 1 82 ? -1.168 21.172 -7.512 1.00 44.59 82 THR A C 1
ATOM 655 O O . THR A 1 82 ? -0.790 21.722 -8.547 1.00 44.59 82 THR A O 1
ATOM 658 N N . ILE A 1 83 ? -2.142 20.257 -7.528 1.00 44.44 83 ILE A N 1
ATOM 659 C CA . ILE A 1 83 ? -2.857 19.911 -8.763 1.00 44.44 83 ILE A CA 1
ATOM 660 C C . ILE A 1 83 ? -4.042 20.868 -8.930 1.00 44.44 83 ILE A C 1
ATOM 662 O O . ILE A 1 83 ? -5.159 20.575 -8.512 1.00 44.44 83 ILE A O 1
ATOM 666 N N . ASP A 1 84 ? -3.793 22.010 -9.570 1.00 40.59 84 ASP A N 1
ATOM 667 C CA . ASP A 1 84 ? -4.859 22.798 -10.184 1.00 40.59 84 ASP A CA 1
ATOM 668 C C . ASP A 1 84 ? -5.289 22.075 -11.469 1.00 40.59 84 ASP A C 1
ATOM 670 O O . ASP A 1 84 ? -4.603 22.093 -12.496 1.00 40.59 84 ASP A O 1
ATOM 674 N N . VAL A 1 85 ? -6.383 21.320 -11.376 1.00 43.88 85 VAL A N 1
ATOM 675 C CA . VAL A 1 85 ? -6.946 20.552 -12.490 1.00 43.88 85 VAL A CA 1
ATOM 676 C C . VAL A 1 85 ? -7.641 21.530 -13.437 1.00 43.88 85 VAL A C 1
ATOM 678 O O . VAL A 1 85 ? -8.858 21.686 -13.417 1.00 43.88 85 VAL A O 1
ATOM 681 N N . ASN A 1 86 ? -6.863 22.213 -14.278 1.00 39.34 86 ASN A N 1
ATOM 682 C CA . ASN A 1 86 ? -7.402 22.954 -15.411 1.00 39.34 86 ASN A CA 1
ATOM 683 C C . ASN A 1 86 ? -7.494 22.007 -16.625 1.00 39.34 86 ASN A C 1
ATOM 685 O O . ASN A 1 86 ? -6.467 21.685 -17.232 1.00 39.34 86 ASN A O 1
ATOM 689 N N . PRO A 1 87 ? -8.698 21.542 -17.007 1.00 48.53 87 PRO A N 1
ATOM 690 C CA . PRO A 1 87 ? -8.873 20.528 -18.048 1.00 48.53 87 PRO A CA 1
ATOM 691 C C . PRO A 1 87 ? -8.495 21.004 -19.462 1.00 48.53 87 PRO A C 1
ATOM 693 O O . PRO A 1 87 ? -8.481 20.197 -20.387 1.00 48.53 87 PRO A O 1
ATOM 696 N N . ASN A 1 88 ? -8.150 22.283 -19.650 1.00 44.88 88 ASN A N 1
ATOM 697 C CA . ASN A 1 88 ? -7.858 22.858 -20.966 1.00 44.88 88 ASN A CA 1
ATOM 698 C C . ASN A 1 88 ? -6.373 22.823 -21.386 1.00 44.88 88 ASN A C 1
ATOM 700 O O . ASN A 1 88 ? -6.053 23.296 -22.475 1.00 44.88 88 ASN A O 1
ATOM 704 N N . LEU A 1 89 ? -5.453 22.296 -20.565 1.00 45.53 89 LEU A N 1
ATOM 705 C CA . LEU A 1 89 ? -4.001 22.393 -20.817 1.00 45.53 89 LEU A CA 1
ATOM 706 C C . LEU A 1 89 ? -3.273 21.073 -21.104 1.00 45.53 89 LEU A C 1
ATOM 708 O O . LEU A 1 89 ? -2.047 21.079 -21.220 1.00 45.53 89 LEU A O 1
ATOM 712 N N . ILE A 1 90 ? -3.975 19.953 -21.305 1.00 40.72 90 ILE A N 1
ATOM 713 C CA . ILE A 1 90 ? -3.315 18.724 -21.773 1.00 40.72 90 ILE A CA 1
ATOM 714 C C . ILE A 1 90 ? -3.001 18.857 -23.273 1.00 40.72 90 ILE A C 1
ATOM 716 O O . ILE A 1 90 ? -3.701 18.331 -24.131 1.00 40.72 90 ILE A O 1
ATOM 720 N N . HIS A 1 91 ? -1.920 19.571 -23.589 1.00 37.69 91 HIS A N 1
ATOM 721 C CA . HIS A 1 91 ? -1.216 19.458 -24.862 1.00 37.69 91 HIS A CA 1
ATOM 722 C C . HIS A 1 91 ? -0.012 18.531 -24.666 1.00 37.69 91 HIS A C 1
ATOM 724 O O . HIS A 1 91 ? 1.056 18.948 -24.227 1.00 37.69 91 HIS A O 1
ATOM 730 N N . ILE A 1 92 ? -0.191 17.256 -25.011 1.00 46.28 92 ILE A N 1
ATOM 731 C CA . ILE A 1 92 ? 0.913 16.325 -25.258 1.00 46.28 92 ILE A CA 1
ATOM 732 C C . ILE A 1 92 ? 1.061 16.230 -26.772 1.00 46.28 92 ILE A C 1
ATOM 734 O O . ILE A 1 92 ? 0.185 15.676 -27.425 1.00 46.28 92 ILE A O 1
ATOM 738 N N . ASN A 1 93 ? 2.130 16.820 -27.310 1.00 35.28 93 ASN A N 1
ATOM 739 C CA . ASN A 1 93 ? 2.791 16.523 -28.593 1.00 35.28 93 ASN A CA 1
ATOM 740 C C . ASN A 1 93 ? 3.896 17.583 -28.793 1.00 35.28 93 ASN A C 1
ATOM 742 O O . ASN A 1 93 ? 3.669 18.749 -28.508 1.00 35.28 93 ASN A O 1
ATOM 746 N N . ALA A 1 94 ? 5.102 17.329 -29.294 1.00 38.88 94 ALA A N 1
ATOM 747 C CA . ALA A 1 94 ? 5.759 16.128 -29.775 1.00 38.88 94 ALA A CA 1
ATOM 748 C C . ALA A 1 94 ? 7.274 16.432 -29.906 1.00 38.88 94 ALA A C 1
ATOM 750 O O . ALA A 1 94 ? 7.662 17.553 -30.209 1.00 38.88 94 ALA A O 1
ATOM 751 N N . LEU A 1 95 ? 8.103 15.409 -29.685 1.00 42.16 95 LEU A N 1
ATOM 752 C CA . LEU A 1 95 ? 9.380 15.092 -30.352 1.00 42.16 95 LEU A CA 1
ATOM 753 C C . LEU A 1 95 ? 10.355 16.198 -30.849 1.00 42.16 95 LEU A C 1
ATOM 755 O O . LEU A 1 95 ? 10.082 16.939 -31.784 1.00 42.16 95 LEU A O 1
ATOM 759 N N . ARG A 1 96 ? 11.618 16.000 -30.417 1.00 40.53 96 ARG A N 1
ATOM 760 C CA . ARG A 1 96 ? 12.905 16.149 -31.151 1.00 40.53 96 ARG A CA 1
ATOM 761 C C . ARG A 1 96 ? 13.423 17.553 -31.521 1.00 40.53 96 ARG A C 1
ATOM 763 O O . ARG A 1 96 ? 12.968 18.158 -32.483 1.00 40.53 96 ARG A O 1
ATOM 770 N N . LYS A 1 97 ? 14.599 17.888 -30.963 1.00 37.22 97 LYS A N 1
ATOM 771 C CA . LYS A 1 97 ? 15.921 17.942 -31.656 1.00 37.22 97 LYS A CA 1
ATOM 772 C C . LYS A 1 97 ? 17.017 18.334 -30.647 1.00 37.22 97 LYS A C 1
ATOM 774 O O . LYS A 1 97 ? 16.912 19.352 -29.986 1.00 37.22 97 LYS A O 1
ATOM 779 N N . SER A 1 98 ? 17.907 17.401 -30.307 1.00 42.19 98 SER A N 1
ATOM 780 C CA . SER A 1 98 ? 19.310 17.306 -30.761 1.00 42.19 98 SER A CA 1
ATOM 781 C C . SER A 1 98 ? 20.236 18.451 -30.319 1.00 42.19 98 SER A C 1
ATOM 783 O O . SER A 1 98 ? 20.116 19.568 -30.809 1.00 42.19 98 SER A O 1
ATOM 785 N N . ASN A 1 99 ? 21.199 18.090 -29.464 1.00 47.97 99 ASN A N 1
ATOM 786 C CA . ASN A 1 99 ? 22.519 18.681 -29.214 1.00 47.97 99 ASN A CA 1
ATOM 787 C C . ASN A 1 99 ? 22.833 20.056 -29.825 1.00 47.97 99 ASN A C 1
ATOM 789 O O . ASN A 1 99 ? 23.069 20.171 -31.028 1.00 47.97 99 ASN A O 1
ATOM 793 N N . LYS A 1 100 ? 23.083 21.034 -28.947 1.00 36.41 100 LYS A N 1
ATOM 794 C CA . LYS A 1 100 ? 24.198 21.970 -29.123 1.00 36.41 100 LYS A CA 1
ATOM 795 C C . LYS A 1 100 ? 24.652 22.507 -27.764 1.00 36.41 100 LYS A C 1
ATOM 797 O O . LYS A 1 100 ? 23.995 23.353 -27.172 1.00 36.41 100 LYS A O 1
ATOM 802 N N . ILE A 1 101 ? 25.773 21.979 -27.278 1.00 47.72 101 ILE A N 1
ATOM 803 C CA . ILE A 1 101 ? 26.598 22.648 -26.271 1.00 47.72 101 ILE A CA 1
ATOM 804 C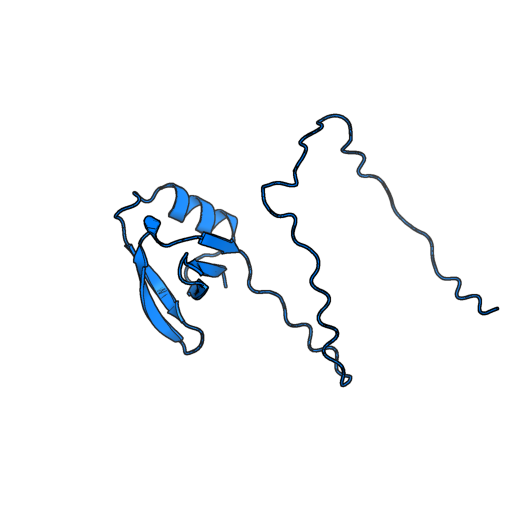 C . ILE A 1 101 ? 27.226 23.849 -26.984 1.00 47.72 101 ILE A C 1
ATOM 806 O O . ILE A 1 101 ? 27.862 23.673 -28.024 1.00 47.72 101 ILE A O 1
ATOM 810 N N . ILE A 1 102 ? 27.034 25.052 -26.452 1.00 37.09 102 ILE A N 1
ATOM 811 C CA . ILE A 1 102 ? 27.860 26.214 -26.781 1.00 37.09 102 ILE A CA 1
ATOM 812 C C . ILE A 1 102 ? 28.293 26.814 -25.445 1.00 37.09 102 ILE A C 1
ATOM 814 O O . ILE A 1 102 ? 27.460 27.307 -24.691 1.00 37.09 102 ILE A O 1
ATOM 818 N N . ASN A 1 103 ? 29.592 26.709 -25.165 1.00 38.00 103 ASN A N 1
ATOM 819 C CA . ASN A 1 103 ? 30.273 27.537 -24.177 1.00 38.00 103 ASN A CA 1
ATOM 820 C C . ASN A 1 103 ? 30.408 28.955 -24.734 1.00 38.00 103 ASN A C 1
ATOM 822 O O . ASN A 1 103 ? 30.822 29.121 -25.885 1.00 38.00 103 ASN A O 1
ATOM 826 N N . SER A 1 104 ? 30.162 29.942 -23.881 1.00 36.34 104 SER A N 1
ATOM 827 C CA . SER A 1 104 ? 30.758 31.279 -23.947 1.00 36.34 104 SER A CA 1
ATOM 828 C C . SER A 1 104 ? 30.723 31.892 -22.560 1.00 36.34 104 SER A C 1
ATOM 830 O O . SER A 1 104 ? 29.620 31.848 -21.969 1.00 36.34 104 SER A O 1
#